Protein AF-A0A3B8JH71-F1 (afdb_monomer)

Solvent-accessible surface area (backbone atoms only — not comparable to full-atom values): 9866 Å² total; per-residue (Å²): 137,85,84,82,73,75,74,81,86,74,85,59,53,60,70,87,36,93,72,66,77,89,51,73,65,59,55,55,52,50,54,35,54,73,72,70,46,95,80,84,90,88,74,68,86,92,72,47,63,61,20,51,49,42,42,48,52,54,56,42,43,75,72,63,31,48,61,31,65,39,59,46,62,80,59,56,56,90,61,54,66,58,58,39,40,49,40,51,48,52,43,48,33,52,38,68,67,33,59,85,81,48,57,62,72,60,59,55,57,78,43,62,90,51,58,43,70,54,53,48,49,48,45,44,57,68,44,51,56,64,74,39,93,54,61,76,46,79,44,76,37,62,59,73,48,47,75,67,36,93,65,41,64,62,53,55,50,59,81,70,107

Mean predicted aligned error: 5.42 Å

Nearest PDB structures (foldseek):
  6sfw-assembly1_O  TM=3.055E-01  e=9.381E-01  Listeria monocytogenes
  6u0m-assembly1_4  TM=2.133E-01  e=7.548E+00  Saccharomyces cerevisiae

pLDDT: mean 89.69, std 10.19, range [39.75, 97.31]

Secondary structure (DSSP, 8-state):
---SSS---SSPPPTT-TT----HHHHHHHHHHHTT--------TTSSHHHHHHHHHHHHHHTT-EEEEEEGGGT-SS--HHHHHHHHHHHHHHHTT-TTTS-HHHHHHHTTTS-HHHHHHHIIIIIIHHH--S-EEEEEESGGGGGGSTTHHHHHHHTT-

Radius of gyration: 17.23 Å; Cα contacts (8 Å, |Δi|>4): 144; chains: 1; bounding box: 37×30×56 Å

Foldseek 3Di:
DDPPQLDDDDDADAAVRPPDDDDPVLVVVLVCVVVVHDDDDDDDPPPRPRNSVNNNCVVCVVVVEQEFEDELPVQALPDDLQSSLLSVLVSVCVRRVNVVVDVSVVLSVVCVVPDSVVSSVCCCPVPVVVVDPHHYYYHYHPCVRHVNHPCVVVVVVVVVD

Sequence (161 aa):
MSSDNYYKVGGSLEYQHPTYVVRKADYELYEGLHKGEFCYVLNSRQMGKSSLRVQMMKKLKAQGIKCASIDMTRIGSHVTPAEWYGGVVSELLRGFSLSRTVNFSTWWRERESLPPLQRLRDLIEDVLLTEYSENLVIFLDEIDSILKIQFKDDFFAFIRA

Structure (mmCIF, N/CA/C/O backbone):
data_AF-A0A3B8JH71-F1
#
_entry.id   AF-A0A3B8JH71-F1
#
loop_
_atom_site.group_PDB
_atom_site.id
_atom_site.type_symbol
_atom_site.label_atom_id
_atom_site.label_alt_id
_atom_site.label_comp_id
_atom_site.label_asym_id
_atom_site.label_entity_id
_atom_site.label_seq_id
_atom_site.pdbx_PDB_ins_code
_atom_site.Cartn_x
_atom_site.Cartn_y
_atom_site.Cartn_z
_atom_site.occupancy
_atom_site.B_iso_or_equiv
_atom_site.auth_seq_id
_atom_site.auth_comp_id
_atom_site.auth_asym_id
_atom_site.auth_atom_id
_atom_site.pdbx_PDB_model_num
ATOM 1 N N . MET A 1 1 ? 9.520 12.734 -36.681 1.00 39.75 1 MET A N 1
ATOM 2 C CA . MET A 1 1 ? 10.086 11.706 -35.785 1.00 39.75 1 MET A CA 1
ATOM 3 C C . MET A 1 1 ? 10.894 12.441 -34.731 1.00 39.75 1 MET A C 1
ATOM 5 O O . MET A 1 1 ? 11.984 12.894 -35.040 1.00 39.75 1 MET A O 1
ATOM 9 N N . SER A 1 2 ? 10.311 12.700 -33.563 1.00 40.91 2 SER A N 1
ATOM 10 C CA . SER A 1 2 ? 10.971 13.438 -32.481 1.00 40.91 2 SER A CA 1
ATOM 11 C C . SER A 1 2 ? 11.852 12.488 -31.665 1.00 40.91 2 SER A C 1
ATOM 13 O O . SER A 1 2 ? 11.384 11.494 -31.117 1.00 40.91 2 SER A O 1
ATOM 15 N N . SER A 1 3 ? 13.143 12.800 -31.628 1.00 48.31 3 SER A N 1
ATOM 16 C CA . SER A 1 3 ? 14.253 12.054 -31.028 1.00 48.31 3 SER A CA 1
ATOM 17 C C . SER A 1 3 ? 14.385 12.210 -29.506 1.00 48.31 3 SER A C 1
ATOM 19 O O . SER A 1 3 ? 15.444 11.918 -28.962 1.00 48.31 3 SER A O 1
ATOM 21 N N . ASP A 1 4 ? 13.338 12.640 -28.800 1.00 53.75 4 ASP A N 1
ATOM 22 C CA . ASP A 1 4 ? 13.495 13.164 -27.432 1.00 53.75 4 ASP A CA 1
ATOM 23 C C . ASP A 1 4 ? 13.115 12.194 -26.302 1.00 53.75 4 ASP A C 1
ATOM 25 O O . ASP A 1 4 ? 13.195 12.565 -25.138 1.00 53.75 4 ASP A O 1
ATOM 29 N N . ASN A 1 5 ? 12.755 10.937 -26.598 1.00 56.34 5 ASN A N 1
ATOM 30 C CA . ASN A 1 5 ? 12.347 9.962 -25.567 1.00 56.34 5 ASN A CA 1
ATOM 31 C C . ASN A 1 5 ? 13.083 8.613 -25.617 1.00 56.34 5 ASN A C 1
ATOM 33 O O . ASN A 1 5 ? 12.664 7.649 -24.981 1.00 56.34 5 ASN A O 1
ATOM 37 N N . TYR A 1 6 ? 14.189 8.504 -26.361 1.00 63.84 6 TYR A N 1
ATOM 38 C CA . TYR A 1 6 ? 14.925 7.236 -26.421 1.00 63.84 6 TYR A CA 1
ATOM 39 C C . TYR A 1 6 ? 15.589 6.894 -25.077 1.00 63.84 6 TYR A C 1
ATOM 41 O O . TYR A 1 6 ? 15.575 5.742 -24.652 1.00 63.84 6 TYR A O 1
ATOM 49 N N . TYR A 1 7 ? 16.130 7.882 -24.361 1.00 65.81 7 TYR A N 1
ATOM 50 C CA . TYR A 1 7 ? 16.899 7.650 -23.141 1.00 65.81 7 TYR A CA 1
ATOM 51 C C . TYR A 1 7 ? 16.405 8.527 -21.990 1.00 65.81 7 TYR A C 1
ATOM 53 O O . TYR A 1 7 ? 16.347 9.747 -22.113 1.00 65.81 7 TYR A O 1
ATOM 61 N N . LYS A 1 8 ? 16.071 7.897 -20.857 1.00 68.00 8 LYS A N 1
ATOM 62 C CA . LYS A 1 8 ? 15.626 8.575 -19.635 1.00 68.00 8 LYS A CA 1
ATOM 63 C C . LYS A 1 8 ? 16.647 8.368 -18.523 1.00 68.00 8 LYS A C 1
ATOM 65 O O . LYS A 1 8 ? 16.920 7.233 -18.133 1.00 68.00 8 LYS A O 1
ATOM 70 N N . VAL A 1 9 ? 17.177 9.469 -17.993 1.00 65.94 9 VAL A N 1
ATOM 71 C CA . VAL A 1 9 ? 18.074 9.466 -16.830 1.00 65.94 9 VAL A CA 1
ATOM 72 C C . VAL A 1 9 ? 17.251 9.716 -15.571 1.00 65.94 9 VAL A C 1
ATOM 74 O O . VAL A 1 9 ? 16.664 10.781 -15.407 1.00 65.94 9 VAL A O 1
ATOM 77 N N . GLY A 1 10 ? 17.224 8.734 -14.670 1.00 69.00 10 GLY A N 1
ATOM 78 C CA . GLY A 1 10 ? 16.500 8.826 -13.401 1.00 69.00 10 GLY A CA 1
ATOM 79 C C . GLY A 1 10 ? 14.978 8.646 -13.516 1.00 69.00 10 GLY A C 1
ATOM 80 O O . GLY A 1 10 ? 14.376 8.708 -14.588 1.00 69.00 10 GLY A O 1
ATOM 81 N N . GLY A 1 11 ? 14.341 8.391 -12.372 1.00 76.12 11 GLY A N 1
ATOM 82 C CA . GLY A 1 11 ? 12.908 8.091 -12.297 1.00 76.12 11 GLY A CA 1
ATOM 83 C C . GLY A 1 11 ? 12.524 6.731 -12.897 1.00 76.12 11 GLY A C 1
ATOM 84 O O . GLY A 1 11 ? 13.373 5.900 -13.220 1.00 76.12 11 GLY A O 1
ATOM 85 N N . SER A 1 12 ? 11.219 6.481 -13.011 1.00 81.06 12 SER A N 1
ATOM 86 C CA . SER A 1 12 ? 10.678 5.263 -13.623 1.00 81.06 12 SER A CA 1
ATOM 87 C C . SER A 1 12 ? 10.473 5.417 -15.129 1.00 81.06 12 SER A C 1
ATOM 89 O O . SER A 1 12 ? 10.144 6.497 -15.629 1.00 81.06 12 SER A O 1
ATOM 91 N N . LEU A 1 13 ? 10.637 4.310 -15.850 1.00 84.19 13 LEU A N 1
ATOM 92 C CA . LEU A 1 13 ? 10.220 4.185 -17.243 1.00 84.19 13 LEU A CA 1
ATOM 93 C C . LEU A 1 13 ? 8.705 3.990 -17.308 1.00 84.19 13 LEU A C 1
ATOM 95 O O . LEU A 1 13 ? 8.124 3.271 -16.490 1.00 84.19 13 LEU A O 1
ATOM 99 N N . GLU A 1 14 ? 8.081 4.640 -18.285 1.00 86.31 14 GLU A N 1
ATOM 100 C CA . GLU A 1 14 ? 6.649 4.517 -18.543 1.00 86.31 14 GLU A CA 1
ATOM 101 C C . GLU A 1 14 ? 6.277 3.119 -19.044 1.00 86.31 14 GLU A C 1
ATOM 103 O O . GLU A 1 14 ? 7.131 2.318 -19.437 1.00 86.31 14 GLU A O 1
ATOM 108 N N . TYR A 1 15 ? 4.981 2.811 -19.021 1.00 86.00 15 TYR A N 1
ATOM 109 C CA . TYR A 1 15 ? 4.475 1.540 -19.528 1.00 86.00 15 TYR A CA 1
ATOM 110 C C . TYR A 1 15 ? 4.890 1.329 -20.986 1.00 86.00 15 TYR A C 1
ATOM 112 O O . TYR A 1 15 ? 4.693 2.225 -21.799 1.00 86.00 15 TYR A O 1
ATOM 120 N N . GLN A 1 16 ? 5.463 0.162 -21.296 1.00 83.81 16 GLN A N 1
ATOM 121 C CA . GLN A 1 16 ? 5.966 -0.179 -22.636 1.00 83.81 16 GLN A CA 1
ATOM 122 C C . GLN A 1 16 ? 7.006 0.810 -23.204 1.00 83.81 16 GLN A C 1
ATOM 124 O O . GLN A 1 16 ? 7.153 0.923 -24.420 1.00 83.81 16 GLN A O 1
ATOM 129 N N . HIS A 1 17 ? 7.753 1.517 -22.345 1.00 86.00 17 HIS A N 1
ATOM 130 C CA . HIS A 1 17 ? 8.851 2.373 -22.797 1.00 86.00 17 HIS A CA 1
ATOM 131 C C . HIS A 1 17 ? 9.834 1.565 -23.668 1.00 86.00 17 HIS A C 1
ATOM 133 O O . HIS A 1 17 ? 10.230 0.473 -23.253 1.00 86.00 17 HIS A O 1
ATOM 139 N N . PRO A 1 18 ? 10.285 2.083 -24.826 1.00 85.69 18 PRO A N 1
ATOM 140 C CA . PRO A 1 18 ? 11.059 1.313 -25.809 1.00 85.69 18 PRO A CA 1
ATOM 141 C C . PRO A 1 18 ? 12.396 0.772 -25.282 1.00 85.69 18 PRO A C 1
ATOM 143 O O . PRO A 1 18 ? 12.939 -0.181 -25.830 1.00 85.69 18 PRO A O 1
ATOM 146 N N . THR A 1 19 ? 12.927 1.360 -24.210 1.00 88.50 19 THR A N 1
ATOM 147 C CA . THR A 1 19 ? 14.171 0.921 -23.553 1.00 88.50 19 THR A CA 1
ATOM 148 C C . THR A 1 19 ? 13.958 0.091 -22.290 1.00 88.50 19 THR A C 1
ATOM 150 O O . THR A 1 19 ? 14.922 -0.243 -21.598 1.00 88.50 19 THR A O 1
ATOM 153 N N . TYR A 1 20 ? 12.712 -0.261 -21.961 1.00 88.81 20 TYR A N 1
ATOM 154 C CA . TYR A 1 20 ? 12.447 -1.183 -20.866 1.00 88.81 20 TYR A CA 1
ATOM 155 C C . TYR A 1 20 ? 12.806 -2.612 -21.281 1.00 88.81 20 TYR A C 1
ATOM 157 O O . TYR A 1 20 ? 12.174 -3.198 -22.156 1.00 88.81 20 TYR A O 1
ATOM 165 N N . VAL A 1 21 ? 13.803 -3.192 -20.616 1.00 89.62 21 VAL A N 1
ATOM 166 C CA . VAL A 1 21 ? 14.156 -4.604 -20.786 1.00 89.62 21 VAL A CA 1
ATOM 167 C C . VAL A 1 21 ? 13.398 -5.426 -19.752 1.00 89.62 21 VAL A C 1
ATOM 169 O O . VAL A 1 21 ? 13.595 -5.242 -18.549 1.00 89.62 21 VAL A O 1
ATOM 172 N N . VAL A 1 22 ? 12.546 -6.335 -20.228 1.00 90.12 22 VAL A N 1
ATOM 173 C CA . VAL A 1 22 ? 11.812 -7.285 -19.381 1.00 90.12 22 VAL A CA 1
ATOM 174 C C . VAL A 1 22 ? 12.799 -8.237 -18.712 1.00 90.12 22 VAL A C 1
ATOM 176 O O . VAL A 1 22 ? 13.678 -8.799 -19.366 1.00 90.12 22 VAL A O 1
ATOM 179 N N . ARG A 1 23 ? 12.657 -8.421 -17.400 1.00 90.94 23 ARG A N 1
ATOM 180 C CA . ARG A 1 23 ? 13.542 -9.252 -16.580 1.00 90.94 23 ARG A CA 1
ATOM 181 C C . ARG A 1 23 ? 12.789 -10.474 -16.067 1.00 90.94 23 ARG A C 1
ATOM 183 O O . ARG A 1 23 ? 11.565 -10.528 -16.093 1.00 90.94 23 ARG A O 1
ATOM 190 N N . LYS A 1 24 ? 13.523 -11.439 -15.510 1.00 91.19 24 LYS A N 1
ATOM 191 C CA . LYS 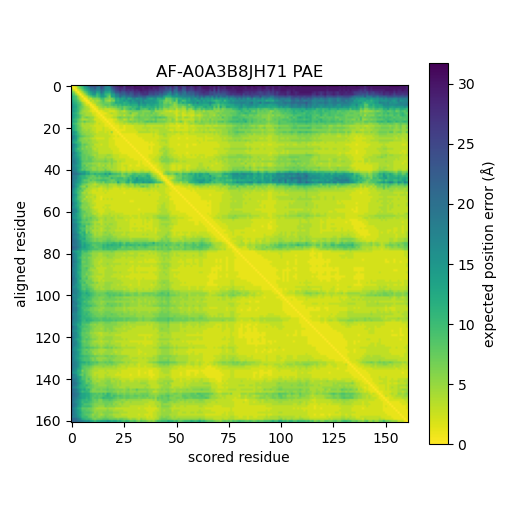A 1 24 ? 12.929 -12.593 -14.811 1.00 91.19 24 LYS A CA 1
ATOM 192 C C . LYS A 1 24 ? 11.962 -12.157 -13.697 1.00 91.19 24 LYS A C 1
ATOM 194 O O . LYS A 1 24 ? 10.866 -12.696 -13.591 1.00 91.19 24 LYS A O 1
ATOM 199 N N . ALA A 1 25 ? 12.340 -11.114 -12.955 1.00 90.62 25 ALA A N 1
ATOM 200 C CA . ALA A 1 25 ? 11.542 -10.544 -11.872 1.00 90.62 25 ALA A CA 1
ATOM 201 C C . ALA A 1 25 ? 10.168 -10.015 -12.327 1.00 90.62 25 ALA A C 1
ATOM 203 O O . ALA A 1 25 ? 9.236 -10.025 -11.533 1.00 90.62 25 ALA A O 1
ATOM 204 N N . ASP A 1 26 ? 10.013 -9.574 -13.583 1.00 92.50 26 ASP A N 1
ATOM 205 C CA . ASP A 1 26 ? 8.711 -9.168 -14.126 1.00 92.50 26 ASP A CA 1
ATOM 206 C C . ASP A 1 26 ? 7.722 -10.333 -14.147 1.00 92.50 26 ASP A C 1
ATOM 208 O O . ASP A 1 26 ? 6.558 -10.172 -13.786 1.00 92.50 26 ASP A O 1
ATOM 212 N N . TYR A 1 27 ? 8.191 -11.512 -14.553 1.00 93.31 27 TYR A N 1
ATOM 213 C CA . TYR A 1 27 ? 7.369 -12.715 -14.599 1.00 93.31 27 TYR A CA 1
ATOM 214 C C . TYR A 1 27 ? 7.102 -13.256 -13.196 1.00 93.31 27 TYR A C 1
ATOM 216 O O . TYR A 1 27 ? 5.955 -13.528 -12.865 1.00 93.31 27 TYR A O 1
ATOM 224 N N . GLU A 1 28 ? 8.136 -13.350 -12.356 1.00 94.56 28 GLU A N 1
ATOM 225 C CA . GLU A 1 28 ? 8.008 -13.849 -10.980 1.00 94.56 28 GLU A CA 1
ATOM 226 C C . GLU A 1 28 ? 7.052 -12.984 -10.149 1.00 94.56 28 GLU A C 1
ATOM 228 O O . GLU A 1 28 ? 6.166 -13.514 -9.482 1.00 94.56 28 GLU A O 1
ATOM 233 N N . LEU A 1 29 ? 7.172 -11.655 -10.247 1.00 94.81 29 LEU A N 1
ATOM 234 C CA . LEU A 1 29 ? 6.268 -10.735 -9.561 1.00 94.81 29 LEU A CA 1
ATOM 235 C C . LEU A 1 29 ? 4.835 -10.865 -10.084 1.00 94.81 29 LEU A C 1
ATOM 237 O O . LEU A 1 29 ? 3.897 -10.826 -9.297 1.00 94.81 29 LEU A O 1
ATOM 241 N N . TYR A 1 30 ? 4.649 -11.009 -11.398 1.00 93.81 30 TYR A N 1
ATOM 242 C CA . TYR A 1 30 ? 3.314 -11.159 -11.974 1.00 93.81 30 TYR A CA 1
ATOM 243 C C . TYR A 1 30 ? 2.625 -12.431 -11.471 1.00 93.81 30 TYR A C 1
ATOM 245 O O . TYR A 1 30 ? 1.487 -12.366 -11.017 1.00 93.81 30 TYR A O 1
ATOM 253 N N . GLU A 1 31 ? 3.323 -13.565 -11.523 1.00 93.75 31 GLU A N 1
ATOM 254 C CA . GLU A 1 31 ? 2.795 -14.856 -11.080 1.00 93.75 31 GLU A CA 1
ATOM 255 C C . GLU A 1 31 ? 2.482 -14.859 -9.581 1.00 93.75 31 GLU A C 1
ATOM 257 O O . GLU A 1 31 ? 1.397 -15.287 -9.188 1.00 93.75 31 GLU A O 1
ATOM 262 N N . GLY A 1 32 ? 3.390 -14.338 -8.748 1.00 95.12 32 GLY A N 1
ATOM 263 C CA . GLY A 1 32 ? 3.173 -14.248 -7.303 1.00 95.12 32 GLY A CA 1
ATOM 264 C C . GLY A 1 32 ? 1.968 -13.371 -6.959 1.00 95.12 32 GLY A C 1
ATOM 265 O O . GLY A 1 32 ? 1.076 -13.794 -6.225 1.00 95.12 32 GLY A O 1
ATOM 266 N N . LEU A 1 33 ? 1.863 -12.184 -7.569 1.00 94.44 33 LEU A N 1
ATOM 267 C CA . LEU A 1 33 ? 0.717 -11.294 -7.355 1.00 94.44 33 LEU A CA 1
ATOM 268 C C . LEU A 1 33 ? -0.598 -11.907 -7.848 1.00 94.44 33 LEU A C 1
ATOM 270 O O . LEU A 1 33 ? -1.629 -11.726 -7.206 1.00 94.44 33 LEU A O 1
ATOM 274 N N . HIS A 1 34 ? -0.581 -12.650 -8.957 1.00 89.31 34 HIS A N 1
ATOM 275 C CA . HIS A 1 34 ? -1.777 -13.321 -9.468 1.00 89.31 34 HIS A CA 1
ATOM 276 C C . HIS A 1 34 ? -2.265 -14.443 -8.537 1.00 89.31 34 HIS A C 1
ATOM 278 O O . HIS A 1 34 ? -3.466 -14.677 -8.435 1.00 89.31 34 HIS A O 1
ATOM 284 N N . LYS A 1 35 ? -1.347 -15.096 -7.815 1.00 92.19 35 LYS A N 1
ATOM 285 C CA . LYS A 1 35 ? -1.652 -16.101 -6.785 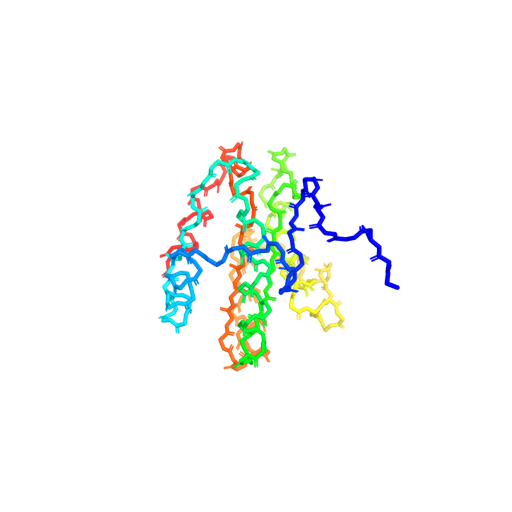1.00 92.19 35 LYS A CA 1
ATOM 286 C C . LYS A 1 35 ? -2.030 -15.503 -5.424 1.00 92.19 35 LYS A C 1
ATOM 288 O O . LYS A 1 35 ? -2.341 -16.259 -4.510 1.00 92.19 35 LYS A O 1
ATOM 293 N N . GLY A 1 36 ? -1.995 -14.177 -5.278 1.00 90.62 36 GLY A N 1
ATOM 294 C CA . GLY A 1 36 ? -2.226 -13.504 -3.997 1.00 90.62 36 GLY A CA 1
ATOM 295 C C . GLY A 1 36 ? -1.069 -13.656 -3.004 1.00 90.62 36 GLY A C 1
ATOM 296 O O . GLY A 1 36 ? -1.274 -13.529 -1.802 1.00 90.62 36 GLY A O 1
ATOM 297 N N . GLU A 1 37 ? 0.145 -13.946 -3.479 1.00 93.19 37 GLU A N 1
ATOM 298 C CA . GLU A 1 37 ? 1.320 -14.110 -2.622 1.00 93.19 37 GLU A CA 1
ATOM 299 C C . GLU A 1 37 ? 1.871 -12.759 -2.138 1.00 93.19 37 GLU A C 1
ATOM 301 O O . GLU A 1 37 ? 1.899 -11.760 -2.868 1.00 93.19 37 GLU A O 1
ATOM 306 N N . PHE A 1 38 ? 2.404 -12.743 -0.913 1.00 90.69 38 PHE A N 1
ATOM 307 C CA . PHE A 1 38 ? 3.114 -11.586 -0.373 1.00 90.69 38 PHE A CA 1
ATOM 308 C C . PHE A 1 38 ? 4.498 -11.436 -1.030 1.00 90.69 38 PHE A C 1
ATOM 310 O O . PHE A 1 38 ? 5.445 -12.157 -0.708 1.00 90.69 38 PHE A O 1
ATOM 317 N N . CYS A 1 39 ? 4.614 -10.498 -1.975 1.00 92.50 39 CYS A N 1
ATOM 318 C CA . CYS A 1 39 ? 5.788 -10.348 -2.839 1.00 92.50 39 CYS A CA 1
ATOM 319 C C . CYS A 1 39 ? 6.757 -9.249 -2.370 1.00 92.50 39 CYS A C 1
ATOM 321 O O . CYS A 1 39 ? 6.351 -8.121 -2.090 1.00 92.50 39 CYS A O 1
ATOM 323 N N . TYR A 1 40 ? 8.063 -9.534 -2.412 1.00 90.25 40 TYR A N 1
ATOM 324 C CA . TYR A 1 40 ? 9.123 -8.562 -2.122 1.00 90.25 40 TYR A CA 1
ATOM 325 C C . TYR A 1 40 ? 9.943 -8.236 -3.371 1.00 90.25 40 TYR A C 1
ATOM 327 O O . TYR A 1 40 ? 10.451 -9.129 -4.046 1.00 90.25 40 TYR A O 1
ATOM 335 N N . VAL A 1 41 ? 10.153 -6.945 -3.638 1.00 88.00 41 VAL A N 1
ATOM 336 C CA . VAL A 1 41 ? 11.033 -6.470 -4.718 1.00 88.00 41 VAL A CA 1
ATOM 337 C C . VAL A 1 41 ? 12.249 -5.774 -4.108 1.00 88.00 41 VAL A C 1
ATOM 339 O O . VAL A 1 41 ? 12.264 -4.560 -3.902 1.00 88.00 41 VAL A O 1
ATOM 342 N N . LEU A 1 42 ? 13.288 -6.557 -3.809 1.00 82.75 42 LEU A N 1
ATOM 343 C CA . LEU A 1 42 ? 14.526 -6.076 -3.192 1.00 82.75 42 LEU A CA 1
ATOM 344 C C . LEU A 1 42 ? 15.594 -5.827 -4.261 1.00 82.75 42 LEU A C 1
ATOM 346 O O . LEU A 1 42 ? 16.007 -6.739 -4.970 1.00 82.75 42 LEU A O 1
ATOM 350 N N . ASN A 1 43 ? 16.039 -4.577 -4.395 1.00 76.00 43 ASN A N 1
ATOM 351 C CA . ASN A 1 43 ? 17.157 -4.212 -5.269 1.00 76.00 43 ASN A CA 1
ATOM 352 C C . ASN A 1 43 ? 17.754 -2.860 -4.846 1.00 76.00 43 ASN A C 1
ATOM 354 O O . ASN A 1 43 ? 17.091 -2.071 -4.165 1.00 76.00 43 ASN A O 1
ATOM 358 N N . SER A 1 44 ? 18.959 -2.540 -5.314 1.00 72.94 44 SER A N 1
ATOM 359 C CA . SER A 1 44 ? 19.602 -1.236 -5.118 1.00 72.94 44 SER A CA 1
ATOM 360 C C . SER A 1 44 ? 18.778 -0.082 -5.711 1.00 72.94 44 SER A C 1
ATOM 362 O O . SER A 1 44 ? 17.898 -0.267 -6.568 1.00 72.94 44 SER A O 1
ATOM 364 N N . ARG A 1 45 ? 19.007 1.144 -5.223 1.00 70.62 45 ARG A N 1
ATOM 365 C CA . ARG A 1 45 ? 18.387 2.361 -5.783 1.00 70.62 45 ARG A CA 1
ATOM 366 C C . ARG A 1 45 ? 18.739 2.494 -7.267 1.00 70.62 45 ARG A C 1
ATOM 368 O O . ARG A 1 45 ? 19.793 2.043 -7.694 1.00 70.62 45 ARG A O 1
ATOM 375 N N . GLN A 1 46 ? 17.823 3.072 -8.046 1.00 66.56 46 GLN A N 1
ATOM 376 C CA . GLN A 1 46 ? 17.984 3.317 -9.491 1.00 66.56 46 GLN A CA 1
ATOM 377 C C . GLN A 1 46 ? 18.140 2.067 -10.386 1.00 66.56 46 GLN A C 1
ATOM 379 O O . GLN A 1 46 ? 18.318 2.197 -11.590 1.00 66.56 46 GLN A O 1
ATOM 384 N N . MET A 1 47 ? 17.935 0.855 -9.860 1.00 77.62 47 MET A N 1
ATOM 385 C CA . MET A 1 47 ? 17.969 -0.398 -10.640 1.00 77.62 47 MET A CA 1
ATOM 386 C C . MET A 1 47 ? 16.644 -0.735 -11.355 1.00 77.62 47 MET A C 1
ATOM 388 O O . MET A 1 47 ? 16.413 -1.867 -11.775 1.00 77.62 47 MET A O 1
ATOM 392 N N . GLY A 1 48 ? 15.733 0.235 -11.483 1.00 80.81 48 GLY A N 1
ATOM 393 C CA . GLY A 1 48 ? 14.479 0.068 -12.226 1.00 80.81 48 GLY A CA 1
ATOM 394 C C . GLY A 1 48 ? 13.334 -0.624 -11.475 1.00 80.81 48 GLY A C 1
ATOM 395 O O . GLY A 1 48 ? 12.403 -1.088 -12.129 1.00 80.81 48 GLY A O 1
ATOM 396 N N . LYS A 1 49 ? 13.356 -0.664 -10.132 1.00 86.75 49 LYS A N 1
ATOM 397 C CA . LYS A 1 49 ? 12.237 -1.169 -9.304 1.00 86.75 49 LYS A CA 1
ATOM 398 C C . LYS A 1 49 ? 10.931 -0.419 -9.578 1.00 86.75 49 LYS A C 1
ATOM 400 O O . LYS A 1 49 ? 9.902 -1.029 -9.844 1.00 86.75 49 LYS A O 1
ATOM 405 N N . SER A 1 50 ? 10.990 0.912 -9.588 1.00 87.31 50 SER A N 1
ATOM 406 C CA . SER A 1 50 ? 9.819 1.750 -9.858 1.00 87.31 50 SER A CA 1
ATOM 407 C C . SER A 1 50 ? 9.310 1.559 -11.291 1.00 87.31 50 SER A C 1
ATOM 409 O O . SER A 1 50 ? 8.105 1.573 -11.515 1.00 87.31 50 SER A O 1
ATOM 411 N N . SER A 1 51 ? 10.201 1.312 -12.261 1.00 90.62 51 SER A N 1
ATOM 412 C CA . SER A 1 51 ? 9.806 0.943 -13.629 1.00 90.62 51 SER A CA 1
ATOM 413 C C . SER A 1 51 ? 9.065 -0.395 -13.656 1.00 90.62 51 SER A C 1
ATOM 415 O O . SER A 1 51 ? 8.000 -0.473 -14.257 1.00 90.62 51 SER A O 1
ATOM 417 N N . LEU A 1 52 ? 9.577 -1.417 -12.957 1.00 92.00 52 LEU A N 1
ATOM 418 C CA . LEU A 1 52 ? 8.910 -2.716 -12.808 1.00 92.00 52 LEU A CA 1
ATOM 419 C C . LEU A 1 52 ? 7.512 -2.556 -12.192 1.00 92.00 52 LEU A C 1
ATOM 421 O O . LEU A 1 52 ? 6.542 -3.088 -12.728 1.00 92.00 52 LEU A O 1
ATOM 425 N N . ARG A 1 53 ? 7.378 -1.757 -11.125 1.00 93.31 53 ARG A N 1
ATOM 426 C CA . ARG A 1 53 ? 6.076 -1.430 -10.520 1.00 93.31 53 ARG A CA 1
ATOM 427 C C . ARG A 1 53 ? 5.120 -0.800 -11.535 1.00 93.31 53 ARG A C 1
ATOM 429 O O . ARG A 1 53 ? 3.965 -1.209 -11.607 1.00 93.31 53 ARG A O 1
ATOM 436 N N . VAL A 1 54 ? 5.583 0.170 -12.329 1.00 92.06 54 VAL A N 1
ATOM 437 C CA . VAL A 1 54 ? 4.763 0.817 -13.371 1.00 92.06 54 VAL A CA 1
ATOM 438 C C . VAL A 1 54 ? 4.297 -0.197 -14.418 1.00 92.06 54 VAL A C 1
ATOM 440 O O . VAL A 1 54 ? 3.108 -0.204 -14.747 1.00 92.06 54 VAL A O 1
ATOM 443 N N . GLN A 1 55 ? 5.192 -1.073 -14.899 1.00 93.69 55 GLN A N 1
ATOM 444 C CA . GLN A 1 55 ? 4.814 -2.145 -15.827 1.00 93.69 55 GLN A CA 1
ATOM 445 C C . GLN A 1 55 ? 3.752 -3.061 -15.217 1.00 93.69 55 GLN A C 1
ATOM 447 O O . GLN A 1 55 ? 2.720 -3.326 -15.839 1.00 93.69 55 GLN A O 1
ATOM 452 N N . MET A 1 56 ? 3.981 -3.490 -13.975 1.00 94.88 56 MET A N 1
ATOM 453 C CA . MET A 1 56 ? 3.124 -4.442 -13.283 1.00 94.88 56 MET A CA 1
ATOM 454 C C . MET A 1 56 ? 1.733 -3.877 -13.015 1.00 94.88 56 MET A C 1
ATOM 456 O O . MET A 1 56 ? 0.735 -4.485 -13.386 1.00 94.88 56 MET A O 1
ATOM 460 N N . MET A 1 57 ? 1.654 -2.673 -12.443 1.00 94.50 57 MET A N 1
ATOM 461 C CA . MET A 1 57 ? 0.380 -2.014 -12.152 1.00 94.50 57 MET A CA 1
ATOM 462 C C . MET A 1 57 ? -0.484 -1.867 -13.403 1.00 94.50 57 MET A C 1
ATOM 464 O O . MET A 1 57 ? -1.693 -2.068 -13.344 1.00 94.50 57 MET A O 1
ATOM 468 N N . LYS A 1 58 ? 0.114 -1.503 -14.541 1.00 94.00 58 LYS A N 1
ATOM 469 C CA . LYS A 1 58 ? -0.621 -1.353 -15.803 1.00 94.00 58 LYS A CA 1
ATOM 470 C C . LYS A 1 58 ? -1.108 -2.696 -16.338 1.00 94.00 58 LYS A C 1
ATOM 472 O O . LYS A 1 58 ? -2.261 -2.781 -16.750 1.00 94.00 58 LYS A O 1
ATOM 477 N N . LYS A 1 59 ? -0.272 -3.736 -16.270 1.00 93.94 59 LYS A N 1
ATOM 478 C CA . LYS A 1 59 ? -0.638 -5.099 -16.672 1.00 93.94 59 LYS A CA 1
ATOM 479 C C . LYS A 1 59 ? -1.785 -5.661 -15.821 1.00 93.94 59 LYS A C 1
ATOM 481 O O . LYS A 1 59 ? -2.755 -6.149 -16.384 1.00 93.94 59 LYS A O 1
ATOM 486 N N . LEU A 1 60 ? -1.713 -5.528 -14.495 1.00 94.44 60 LEU A N 1
ATOM 487 C CA . LEU A 1 60 ? -2.755 -5.995 -13.570 1.00 94.44 60 LEU A CA 1
ATOM 488 C C . LEU A 1 60 ? -4.075 -5.235 -13.767 1.00 94.44 60 LEU A C 1
ATOM 490 O O . LEU A 1 60 ? -5.130 -5.852 -13.889 1.00 94.44 60 LEU A O 1
ATOM 494 N N . LYS A 1 61 ? -4.021 -3.901 -13.899 1.00 93.62 61 LYS A N 1
ATOM 495 C CA . LYS A 1 61 ? -5.219 -3.088 -14.175 1.00 93.62 61 LYS A CA 1
ATOM 496 C C . LYS A 1 61 ? -5.896 -3.461 -15.492 1.00 93.62 61 LYS A C 1
ATOM 498 O O . LYS A 1 61 ? -7.121 -3.476 -15.551 1.00 93.62 61 LYS A O 1
ATOM 503 N N . ALA A 1 62 ? -5.125 -3.795 -16.529 1.00 93.25 62 ALA A N 1
ATOM 504 C CA . ALA A 1 62 ? -5.671 -4.267 -17.804 1.00 93.25 62 ALA A CA 1
ATOM 505 C C . ALA A 1 62 ? -6.414 -5.613 -17.685 1.00 93.25 62 ALA A C 1
ATOM 507 O O . ALA A 1 62 ? -7.211 -5.945 -18.556 1.00 93.25 62 ALA A O 1
ATOM 508 N N . GLN A 1 63 ? -6.181 -6.366 -16.608 1.00 92.94 63 GLN A N 1
ATOM 509 C CA . GLN A 1 63 ? -6.844 -7.636 -16.303 1.00 92.94 63 GLN A CA 1
ATOM 510 C C . GLN A 1 63 ? -7.977 -7.487 -15.276 1.00 92.94 63 GLN A C 1
ATOM 512 O O . GLN A 1 63 ? -8.491 -8.484 -14.782 1.00 92.94 63 GLN A O 1
ATOM 517 N N . GLY A 1 64 ? -8.359 -6.253 -14.934 1.00 93.50 64 GLY A N 1
ATOM 518 C CA . GLY A 1 64 ? -9.448 -5.969 -13.996 1.00 93.50 64 GLY A CA 1
ATOM 519 C C . GLY A 1 64 ? -9.039 -5.908 -12.521 1.00 93.50 64 GLY A C 1
ATOM 520 O O . GLY A 1 64 ? -9.865 -5.554 -11.687 1.00 93.50 64 GLY A O 1
ATOM 521 N N . ILE A 1 65 ? -7.772 -6.167 -12.184 1.00 95.19 65 ILE A N 1
ATOM 522 C CA . ILE A 1 65 ? -7.272 -6.077 -10.803 1.00 95.19 65 ILE A CA 1
ATOM 523 C C . ILE A 1 65 ? -7.145 -4.602 -10.406 1.00 95.19 65 ILE A C 1
ATOM 525 O O . ILE A 1 65 ? -6.540 -3.796 -11.126 1.00 95.19 65 ILE A O 1
ATOM 529 N N . LYS A 1 66 ? -7.677 -4.221 -9.241 1.00 95.56 66 LYS A N 1
ATOM 530 C CA . LYS A 1 66 ? -7.515 -2.850 -8.738 1.00 95.56 66 LYS A CA 1
ATOM 531 C C . LYS A 1 66 ? -6.157 -2.724 -8.066 1.00 95.56 66 LYS A C 1
ATOM 533 O O . LYS A 1 66 ? -5.769 -3.559 -7.254 1.00 95.56 66 LYS A O 1
ATOM 538 N N . CYS A 1 67 ? -5.435 -1.648 -8.370 1.00 95.81 67 CYS A N 1
ATOM 539 C CA . CYS A 1 67 ? -4.133 -1.411 -7.753 1.00 95.81 67 CYS A CA 1
ATOM 540 C C . CYS A 1 67 ? -3.973 0.009 -7.227 1.00 95.81 67 CYS A C 1
ATOM 542 O O . CYS A 1 67 ? -4.217 0.975 -7.966 1.00 95.81 67 CYS A O 1
ATOM 544 N N . ALA A 1 68 ? -3.418 0.105 -6.022 1.00 95.69 68 ALA A N 1
ATOM 545 C CA . ALA A 1 68 ? -2.929 1.334 -5.413 1.00 95.69 68 ALA A CA 1
ATOM 546 C C . ALA A 1 68 ? -1.412 1.253 -5.204 1.00 95.69 68 ALA A C 1
ATOM 548 O O . ALA A 1 68 ? -0.846 0.173 -5.066 1.00 95.69 68 ALA A O 1
ATOM 549 N N . SER A 1 69 ? -0.747 2.404 -5.194 1.00 94.50 69 SER A N 1
ATOM 550 C CA . SER A 1 69 ? 0.663 2.511 -4.825 1.00 94.50 69 SER A CA 1
ATOM 551 C C . SER A 1 69 ? 0.796 3.594 -3.776 1.00 94.50 69 SER A C 1
ATOM 553 O O . SER A 1 69 ? 0.318 4.707 -3.994 1.00 94.50 69 SER A O 1
ATOM 555 N N . ILE A 1 70 ? 1.460 3.261 -2.677 1.00 94.38 70 ILE A N 1
ATOM 556 C CA . ILE A 1 70 ? 1.737 4.166 -1.569 1.00 94.38 70 ILE A CA 1
ATOM 557 C C . ILE A 1 70 ? 3.237 4.397 -1.544 1.00 94.38 70 ILE A C 1
ATOM 559 O O . ILE A 1 70 ? 4.009 3.444 -1.503 1.00 94.38 70 ILE A O 1
ATOM 563 N N . ASP A 1 71 ? 3.640 5.659 -1.596 1.00 91.44 71 ASP A N 1
ATOM 564 C CA . ASP A 1 71 ? 5.027 6.044 -1.368 1.00 91.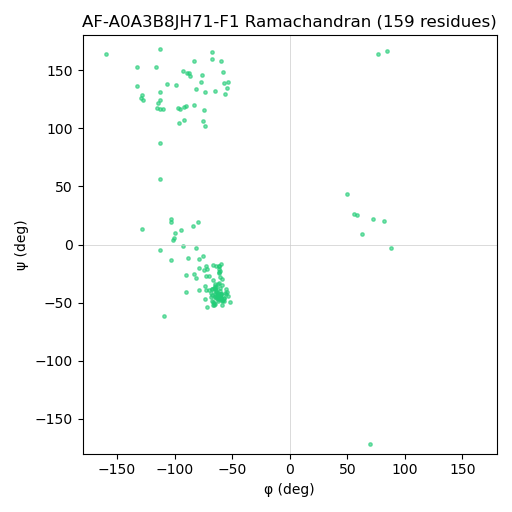44 71 ASP A CA 1
ATOM 565 C C . ASP A 1 71 ? 5.194 6.358 0.117 1.00 91.44 71 ASP A C 1
ATOM 567 O O . ASP A 1 71 ? 4.717 7.387 0.609 1.00 91.44 71 ASP A O 1
ATOM 571 N N . MET A 1 72 ? 5.868 5.458 0.834 1.00 91.25 72 MET A N 1
ATOM 572 C CA . MET A 1 72 ? 6.011 5.559 2.283 1.00 91.25 72 MET A CA 1
ATOM 573 C C . MET A 1 72 ? 6.858 6.768 2.701 1.00 91.25 72 MET A C 1
ATOM 575 O O . MET A 1 72 ? 6.794 7.190 3.855 1.00 91.25 72 MET A O 1
ATOM 579 N N . THR A 1 73 ? 7.643 7.368 1.799 1.00 89.81 73 THR A N 1
ATOM 580 C CA . THR A 1 73 ? 8.413 8.585 2.113 1.00 89.81 73 THR A CA 1
ATOM 581 C C . THR A 1 73 ? 7.522 9.811 2.286 1.00 89.81 73 THR A C 1
ATOM 583 O O . THR A 1 73 ? 7.870 10.710 3.051 1.00 89.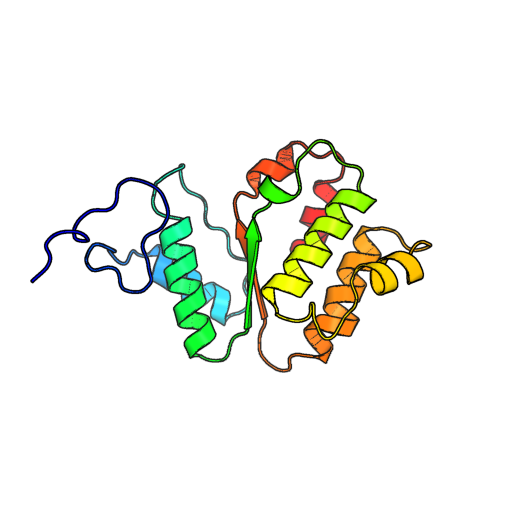81 73 THR A O 1
ATOM 586 N N . ARG A 1 74 ? 6.348 9.838 1.640 1.00 88.88 74 ARG A N 1
ATOM 587 C CA . ARG A 1 74 ? 5.423 10.983 1.671 1.00 88.88 74 ARG A CA 1
ATOM 588 C C . ARG A 1 74 ? 4.709 11.156 3.006 1.00 88.88 74 ARG A C 1
ATOM 590 O O . ARG A 1 74 ? 4.235 12.250 3.293 1.00 88.88 74 ARG A O 1
ATOM 597 N N . ILE A 1 75 ? 4.631 10.092 3.800 1.00 90.06 75 ILE A N 1
ATOM 598 C CA . ILE A 1 75 ? 4.000 10.100 5.126 1.00 90.06 75 ILE A CA 1
ATOM 599 C C . ILE A 1 75 ? 4.972 10.662 6.177 1.00 90.06 75 ILE A C 1
ATOM 601 O O . ILE A 1 75 ? 4.557 11.298 7.142 1.00 90.06 75 ILE A O 1
ATOM 605 N N . GLY A 1 76 ? 6.278 10.490 5.955 1.00 84.94 76 GLY A N 1
ATOM 606 C CA . GLY A 1 76 ? 7.328 10.936 6.865 1.00 84.94 76 GLY A CA 1
ATOM 607 C C . GLY A 1 76 ? 7.624 9.944 7.995 1.00 84.94 76 GLY A C 1
ATOM 608 O O . GLY A 1 76 ? 6.893 8.987 8.241 1.00 84.94 76 GLY A O 1
ATOM 609 N N . SER A 1 77 ? 8.751 10.170 8.678 1.00 82.75 77 SER A N 1
ATOM 610 C CA . SER A 1 77 ? 9.266 9.296 9.746 1.00 82.75 77 SER A CA 1
ATOM 611 C C . SER A 1 77 ? 9.249 9.925 11.144 1.00 82.75 77 SER A C 1
ATOM 613 O O . SER A 1 77 ? 9.593 9.257 12.113 1.00 82.75 77 SER A O 1
ATOM 615 N N . HIS A 1 78 ? 8.878 11.203 11.258 1.00 86.00 78 HIS A N 1
ATOM 616 C CA . HIS A 1 78 ? 8.804 11.953 12.519 1.00 86.00 78 HIS A CA 1
ATOM 617 C C . HIS A 1 78 ? 7.351 12.300 12.842 1.00 86.00 78 HIS A C 1
ATOM 619 O O . HIS A 1 78 ? 6.989 13.466 12.949 1.00 86.00 78 HIS A O 1
ATOM 625 N N . VAL A 1 79 ? 6.516 11.269 12.917 1.00 90.94 79 VAL A N 1
ATOM 626 C CA . VAL A 1 79 ? 5.063 11.386 13.062 1.00 90.94 79 VAL A CA 1
ATOM 627 C C . VAL A 1 79 ? 4.568 10.452 14.156 1.00 90.94 79 VAL A C 1
ATOM 629 O O . VAL A 1 79 ? 5.176 9.415 14.440 1.00 90.94 79 VAL A O 1
ATOM 632 N N . THR A 1 80 ? 3.454 10.819 14.777 1.00 94.56 80 THR A N 1
ATOM 633 C CA . THR A 1 80 ? 2.731 9.943 15.701 1.00 94.56 80 THR A CA 1
ATOM 634 C C . THR A 1 80 ? 2.118 8.752 14.949 1.00 94.56 80 THR A C 1
ATOM 636 O O . THR A 1 80 ? 1.896 8.833 13.736 1.00 94.56 80 THR A O 1
ATOM 639 N N . PRO A 1 81 ? 1.775 7.646 15.640 1.00 95.00 81 PRO A N 1
ATOM 640 C CA . PRO A 1 81 ? 1.053 6.544 15.007 1.00 95.00 81 PRO A CA 1
ATOM 641 C C . PRO A 1 81 ? -0.236 7.011 14.316 1.00 95.00 81 PRO A C 1
ATOM 643 O O . PRO A 1 81 ? -0.493 6.638 13.176 1.00 95.00 81 PRO A O 1
ATOM 646 N N . ALA A 1 82 ? -1.028 7.869 14.966 1.00 95.38 82 ALA A N 1
ATOM 647 C CA . ALA A 1 82 ? -2.283 8.364 14.402 1.00 95.38 82 ALA A CA 1
ATOM 648 C C . ALA A 1 82 ? -2.074 9.140 13.091 1.00 95.38 82 ALA A C 1
ATOM 650 O O . ALA A 1 82 ? -2.792 8.903 12.122 1.00 95.38 82 ALA A O 1
ATOM 651 N N . GLU A 1 83 ? -1.075 10.020 13.035 1.00 94.88 83 GLU A N 1
ATOM 652 C CA . GLU A 1 83 ? -0.733 10.762 11.815 1.00 94.88 83 GLU A CA 1
ATOM 653 C C . GLU A 1 83 ? -0.232 9.831 10.710 1.00 94.88 83 GLU A C 1
ATOM 655 O O . GLU A 1 83 ? -0.642 9.961 9.557 1.00 94.88 83 GLU A O 1
ATOM 660 N N . TRP A 1 84 ? 0.614 8.860 11.059 1.00 95.81 84 TRP A N 1
ATOM 661 C CA . TRP A 1 84 ? 1.185 7.936 10.088 1.00 95.81 84 TRP A CA 1
ATOM 662 C C . TRP A 1 84 ? 0.127 7.022 9.467 1.00 95.81 84 TRP A C 1
ATOM 664 O O . TRP A 1 84 ? -0.001 6.967 8.244 1.00 95.81 84 TRP A O 1
ATOM 674 N N . TYR A 1 85 ? -0.682 6.352 10.295 1.00 96.44 85 TYR A N 1
ATOM 675 C CA . TYR A 1 85 ? -1.765 5.488 9.818 1.00 96.44 85 TYR A CA 1
ATOM 676 C C . TYR A 1 85 ? -2.845 6.296 9.088 1.00 96.44 85 TYR A C 1
ATOM 678 O O . TYR A 1 85 ? -3.340 5.846 8.057 1.00 96.44 85 TYR A O 1
ATOM 686 N N . GLY A 1 86 ? -3.157 7.513 9.547 1.00 96.31 86 GLY A N 1
ATOM 687 C CA . GLY A 1 86 ? -4.040 8.430 8.823 1.00 96.31 86 GLY A CA 1
ATOM 688 C C . GLY A 1 86 ? -3.491 8.788 7.437 1.00 96.31 86 GLY A C 1
ATOM 689 O O . GLY A 1 86 ? -4.238 8.799 6.458 1.00 96.31 86 GLY A O 1
ATOM 690 N N . GLY A 1 87 ? -2.176 8.994 7.328 1.00 95.69 87 GLY A N 1
ATOM 691 C CA . GLY A 1 87 ? -1.475 9.159 6.056 1.00 95.69 87 GLY A CA 1
ATOM 692 C C . GLY A 1 87 ? -1.638 7.948 5.135 1.00 95.69 87 GLY A C 1
ATOM 693 O O . GLY A 1 87 ? -2.037 8.117 3.985 1.00 95.69 87 GLY A O 1
ATOM 694 N N . VAL A 1 88 ? -1.420 6.729 5.643 1.00 96.12 88 VAL A N 1
ATOM 695 C CA . VAL A 1 88 ? -1.626 5.482 4.878 1.00 96.12 88 VAL A CA 1
ATOM 696 C C . VAL A 1 88 ? -3.070 5.372 4.380 1.00 96.12 88 VAL A C 1
ATOM 698 O O . VAL A 1 88 ? -3.295 5.116 3.198 1.00 96.12 88 VAL A O 1
ATOM 701 N N . VAL A 1 89 ? -4.054 5.612 5.250 1.00 96.75 89 VAL A N 1
ATOM 702 C CA . VAL A 1 89 ? -5.482 5.571 4.897 1.00 96.75 89 VAL A CA 1
ATOM 703 C C . VAL A 1 89 ? -5.821 6.594 3.811 1.00 96.75 89 VAL A C 1
ATOM 705 O O . VAL A 1 89 ? -6.503 6.267 2.839 1.00 96.75 89 VAL A O 1
ATOM 708 N N . SER A 1 90 ? -5.309 7.819 3.924 1.00 95.56 90 SER A N 1
ATOM 709 C CA . SER A 1 90 ? -5.498 8.862 2.912 1.00 95.56 90 SER A CA 1
ATOM 710 C C . SER A 1 90 ? -4.894 8.470 1.554 1.00 95.56 90 SER A C 1
ATOM 712 O O . SER A 1 90 ? -5.532 8.627 0.507 1.00 95.56 90 SER A O 1
ATOM 714 N N . GLU A 1 91 ? -3.688 7.892 1.556 1.00 95.69 91 GLU A N 1
ATOM 715 C CA . GLU A 1 91 ? -3.027 7.384 0.350 1.00 95.69 91 GLU A CA 1
ATOM 716 C C . GLU A 1 91 ? -3.809 6.226 -0.292 1.00 95.69 91 GLU A C 1
ATOM 718 O O . GLU A 1 91 ? -3.941 6.196 -1.517 1.00 95.69 91 GLU A O 1
ATOM 723 N N . LEU A 1 92 ? -4.378 5.319 0.511 1.00 96.81 92 LEU A N 1
ATOM 724 C CA . LEU A 1 92 ? -5.235 4.225 0.041 1.00 96.81 92 LEU A CA 1
ATOM 725 C C . LEU A 1 92 ? -6.524 4.743 -0.593 1.00 96.81 92 LEU A C 1
ATOM 727 O O . LEU A 1 92 ? -6.824 4.388 -1.734 1.00 96.81 92 LEU A O 1
ATOM 731 N N . LEU A 1 93 ? -7.248 5.630 0.096 1.00 96.56 93 LEU A N 1
ATOM 732 C CA . LEU A 1 93 ? -8.464 6.248 -0.434 1.00 96.56 93 LEU A CA 1
ATOM 733 C C . LEU A 1 93 ? -8.192 6.933 -1.773 1.00 96.56 93 LEU A C 1
ATOM 735 O O . LEU A 1 93 ? -8.961 6.778 -2.720 1.00 96.56 93 LEU A O 1
ATOM 739 N N . ARG A 1 94 ? -7.071 7.650 -1.891 1.00 95.06 94 ARG A N 1
ATOM 740 C CA . ARG A 1 94 ? -6.684 8.273 -3.158 1.00 95.06 94 ARG A CA 1
ATOM 741 C C 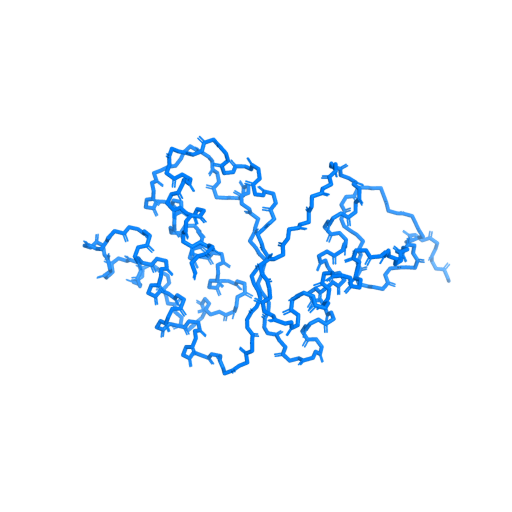. ARG A 1 94 ? -6.291 7.240 -4.214 1.00 95.06 94 ARG A C 1
ATOM 743 O O . ARG A 1 94 ? -6.707 7.358 -5.364 1.00 95.06 94 ARG A O 1
ATOM 750 N N . GLY A 1 95 ? -5.494 6.239 -3.846 1.00 94.56 95 GLY A N 1
ATOM 751 C CA . GLY A 1 95 ? -4.990 5.203 -4.751 1.00 94.56 95 GLY A CA 1
ATOM 752 C C . GLY A 1 95 ? -6.097 4.347 -5.365 1.00 94.56 95 GLY A C 1
ATOM 753 O O . GLY A 1 95 ? -6.012 3.983 -6.539 1.00 94.56 95 GLY A O 1
ATOM 754 N N . PHE A 1 96 ? -7.160 4.108 -4.600 1.00 96.00 96 PHE A N 1
ATOM 755 C CA . PHE A 1 96 ? -8.371 3.426 -5.042 1.00 96.00 96 PHE A CA 1
ATOM 756 C C . PHE A 1 96 ? -9.476 4.384 -5.508 1.00 96.00 96 PHE A C 1
ATOM 758 O O . PHE A 1 96 ? -10.591 3.950 -5.735 1.00 96.00 96 PHE A O 1
ATOM 765 N N . SER A 1 97 ? -9.200 5.676 -5.712 1.00 94.69 97 SER A N 1
ATOM 766 C CA . SER A 1 97 ? -10.191 6.656 -6.205 1.00 94.69 97 SER A CA 1
ATOM 767 C C . SER A 1 97 ? -11.456 6.806 -5.338 1.00 94.69 97 SER A C 1
ATOM 769 O O . SER A 1 97 ? -12.486 7.269 -5.821 1.00 94.69 97 SER A O 1
ATOM 771 N N . LEU A 1 98 ? -11.366 6.492 -4.045 1.00 95.44 98 LEU A N 1
ATOM 772 C CA . LEU A 1 98 ? -12.461 6.565 -3.073 1.00 95.44 98 LEU A CA 1
ATOM 773 C C . LEU A 1 98 ? -12.536 7.884 -2.313 1.00 95.44 98 LEU A C 1
ATOM 775 O O . LEU A 1 98 ? -13.461 8.083 -1.535 1.00 95.44 98 LEU A O 1
ATOM 779 N N . SER A 1 99 ? -11.629 8.830 -2.562 1.00 91.88 99 SER A N 1
ATOM 780 C CA . SER A 1 99 ? -11.653 10.150 -1.910 1.00 91.88 99 SER A CA 1
ATOM 781 C C . SER A 1 99 ? -12.938 10.956 -2.158 1.00 91.88 99 SER A C 1
ATOM 783 O O . SER A 1 99 ? -13.179 11.934 -1.458 1.00 91.88 99 SER A O 1
ATOM 785 N N . ARG A 1 100 ? -13.741 10.593 -3.170 1.00 90.31 100 ARG A N 1
ATOM 786 C CA . ARG A 1 100 ? -15.057 11.204 -3.435 1.00 90.31 100 ARG A CA 1
ATOM 787 C C . ARG A 1 100 ? -16.206 10.493 -2.719 1.00 90.31 100 ARG A C 1
ATOM 789 O O . ARG A 1 100 ? -17.218 11.129 -2.456 1.00 90.31 100 ARG A O 1
ATOM 796 N N . THR A 1 101 ? -16.042 9.207 -2.423 1.00 91.44 101 THR A N 1
ATOM 797 C CA . THR A 1 101 ? -17.054 8.364 -1.772 1.00 91.44 101 THR A CA 1
ATOM 798 C C . THR A 1 101 ? -16.907 8.421 -0.255 1.00 91.44 101 THR A C 1
ATOM 800 O O . THR A 1 101 ? -17.890 8.539 0.468 1.00 91.44 101 THR A O 1
ATOM 803 N N . VAL A 1 102 ? -15.665 8.405 0.234 1.00 94.62 102 VAL A N 1
ATOM 804 C CA . VAL A 1 102 ? -15.335 8.430 1.659 1.00 94.62 102 VAL A CA 1
ATOM 805 C C . VAL A 1 102 ? -14.646 9.742 2.001 1.00 94.62 102 VAL A C 1
ATOM 807 O O . VAL A 1 102 ? -13.537 10.029 1.544 1.00 94.62 102 VAL A O 1
ATOM 810 N N . ASN A 1 103 ? -15.291 10.539 2.855 1.00 95.56 103 ASN A N 1
ATOM 811 C CA . ASN A 1 103 ? -14.660 11.719 3.427 1.00 95.56 103 ASN A CA 1
ATOM 812 C C . ASN A 1 103 ? -13.662 11.290 4.509 1.00 95.56 103 ASN A C 1
ATOM 814 O O . ASN A 1 103 ? -14.064 10.904 5.606 1.00 95.56 103 ASN A O 1
ATOM 818 N N . PHE A 1 104 ? -12.367 11.388 4.201 1.00 95.44 104 PHE A N 1
ATOM 819 C CA . PHE A 1 104 ? -11.289 11.002 5.114 1.00 95.44 104 PHE A CA 1
ATOM 820 C C . PHE A 1 104 ? -11.418 11.649 6.501 1.00 95.44 104 PHE A C 1
ATOM 822 O O . PHE A 1 104 ? -11.356 10.948 7.506 1.00 95.44 104 PHE A O 1
ATOM 829 N N . SER A 1 105 ? -11.616 12.969 6.566 1.00 93.94 105 SER A N 1
ATOM 830 C CA . SER A 1 105 ? -11.648 13.707 7.834 1.00 93.94 105 SER A CA 1
ATOM 831 C C . SER A 1 105 ? -12.789 13.248 8.737 1.00 93.94 105 SER A C 1
ATOM 833 O O . SER A 1 105 ? -12.581 13.051 9.932 1.00 93.94 105 SER A O 1
ATOM 835 N N . THR A 1 106 ? -13.980 13.047 8.171 1.00 95.50 106 THR A N 1
ATOM 836 C CA . THR A 1 106 ? -15.129 12.515 8.909 1.00 95.50 106 THR A CA 1
ATOM 837 C C . THR A 1 106 ? -14.869 11.076 9.342 1.00 95.50 106 THR A C 1
ATOM 839 O O . THR A 1 106 ? -14.945 10.774 10.530 1.00 95.50 106 THR A O 1
ATOM 842 N N . TRP A 1 107 ? -14.474 10.215 8.401 1.00 95.88 107 TRP A N 1
ATOM 843 C CA . TRP A 1 107 ? -14.287 8.784 8.633 1.00 95.88 107 TRP A CA 1
ATOM 844 C C . TRP A 1 107 ? -13.232 8.496 9.711 1.00 95.88 107 TRP A C 1
ATOM 846 O O . TRP A 1 107 ? -13.444 7.662 10.595 1.00 95.88 107 TRP A O 1
ATOM 856 N N . TRP A 1 108 ? -12.116 9.232 9.672 1.00 96.25 108 TRP A N 1
ATOM 857 C CA . TRP A 1 108 ? -11.013 9.093 10.621 1.00 96.25 108 TRP A CA 1
ATOM 858 C C . TRP A 1 108 ? -11.376 9.587 12.025 1.00 96.25 108 TRP A C 1
ATOM 860 O O . TRP A 1 108 ? -10.990 8.959 13.013 1.00 96.25 108 TRP A O 1
ATOM 870 N N . ARG A 1 109 ? -12.124 10.696 12.116 1.00 95.31 109 ARG A N 1
ATOM 871 C CA . ARG A 1 109 ? -12.546 11.303 13.388 1.00 95.31 109 ARG A CA 1
ATOM 872 C C . ARG A 1 109 ? -13.627 10.486 14.092 1.00 95.31 109 ARG A C 1
ATOM 874 O O . ARG A 1 109 ? -13.581 10.334 15.303 1.00 95.31 109 ARG A O 1
ATOM 881 N N . GLU A 1 110 ? -14.578 9.917 13.356 1.00 96.06 110 GLU A N 1
ATOM 882 C CA . GLU A 1 110 ? -15.618 9.052 13.942 1.00 96.06 110 GLU A CA 1
ATOM 883 C C . GLU A 1 110 ? -15.044 7.807 14.628 1.00 96.06 110 GLU A C 1
ATOM 885 O O . GLU A 1 110 ? -15.665 7.244 15.524 1.00 96.06 110 GLU A O 1
ATOM 890 N N . ARG A 1 111 ? -13.833 7.402 14.237 1.00 96.00 111 ARG A N 1
ATOM 891 C CA . ARG A 1 111 ? -13.109 6.258 14.797 1.00 96.00 111 ARG A CA 1
ATOM 892 C C . ARG A 1 111 ? -12.007 6.682 15.760 1.00 96.00 111 ARG A C 1
ATOM 894 O O . ARG A 1 111 ? -11.105 5.897 16.030 1.00 96.00 111 ARG A O 1
ATOM 901 N N . GLU A 1 112 ? -12.051 7.906 16.292 1.00 94.62 112 GLU A N 1
ATOM 902 C CA . GLU A 1 112 ? -10.974 8.445 17.129 1.00 94.62 112 GLU A CA 1
ATOM 903 C C . GLU A 1 112 ? -10.727 7.654 18.425 1.00 94.62 112 GLU A C 1
ATOM 905 O O . GLU A 1 112 ? -9.606 7.621 18.932 1.00 94.62 112 GLU A O 1
ATOM 910 N N . SER A 1 113 ? -11.739 6.938 18.911 1.00 95.62 113 SER A N 1
ATOM 911 C CA . SER A 1 113 ? -11.628 6.024 20.050 1.00 95.62 113 SER A CA 1
ATOM 912 C C . SER A 1 113 ? -10.864 4.730 19.742 1.00 95.62 113 SER A C 1
ATOM 914 O O . SER A 1 113 ? -10.419 4.058 20.671 1.00 95.62 113 SER A O 1
ATOM 916 N N . LEU A 1 114 ? -10.701 4.366 18.465 1.00 97.00 114 LEU A N 1
ATOM 917 C CA . LEU A 1 114 ? -10.035 3.131 18.056 1.00 97.00 114 LEU A CA 1
ATOM 918 C C . LEU A 1 114 ? -8.519 3.323 17.913 1.00 97.0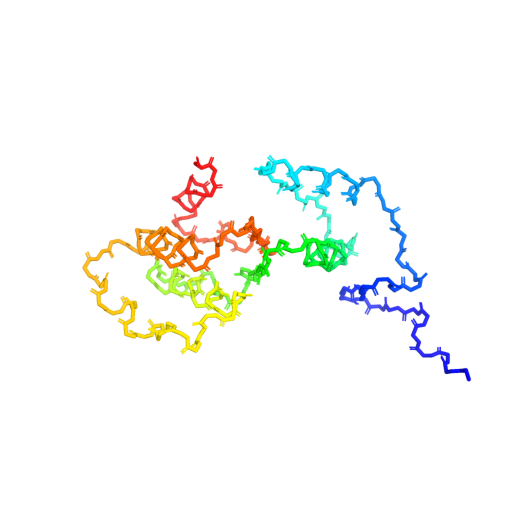0 114 LEU A C 1
ATOM 920 O O . LEU A 1 114 ? -8.071 4.391 17.466 1.00 97.00 114 LEU A O 1
ATOM 924 N N . PRO A 1 115 ? -7.714 2.280 18.191 1.00 96.81 115 PRO A N 1
ATOM 925 C CA . PRO A 1 115 ? -6.293 2.266 17.868 1.00 96.81 115 PRO A CA 1
ATOM 926 C C . PRO A 1 115 ? -6.040 2.580 16.380 1.00 96.81 115 PRO A C 1
ATOM 928 O O . PRO A 1 115 ? -6.757 2.064 15.522 1.00 96.81 115 PRO A O 1
ATOM 931 N N . PRO A 1 116 ? -5.004 3.366 16.028 1.00 96.38 116 PRO A N 1
ATOM 932 C CA . PRO A 1 116 ? -4.746 3.760 14.638 1.00 96.38 116 PRO A CA 1
ATOM 933 C C . PRO A 1 116 ? -4.610 2.592 13.651 1.00 96.38 116 PRO A C 1
ATOM 935 O O . PRO A 1 116 ? -5.127 2.668 12.538 1.00 96.38 116 PRO A O 1
ATOM 938 N N . LEU A 1 117 ? -3.970 1.494 14.070 1.00 96.19 117 LEU A N 1
ATOM 939 C CA . LEU A 1 117 ? -3.857 0.284 13.253 1.00 96.19 117 LEU A CA 1
ATOM 940 C C . LEU A 1 117 ? -5.221 -0.380 13.015 1.00 96.19 117 LEU A C 1
ATOM 942 O O . LEU A 1 117 ? -5.481 -0.862 11.917 1.00 96.19 117 LEU A O 1
ATOM 946 N N . GLN A 1 118 ? -6.104 -0.375 14.018 1.00 97.00 118 GLN A N 1
ATOM 947 C CA . GLN A 1 118 ? -7.459 -0.901 13.860 1.00 97.00 118 GLN A CA 1
ATOM 948 C C . GLN A 1 118 ? -8.240 -0.077 12.837 1.00 97.00 118 GLN A C 1
ATOM 950 O O . GLN A 1 118 ? -8.874 -0.651 11.969 1.00 97.00 118 GLN A O 1
ATOM 955 N N . ARG A 1 119 ? -8.097 1.253 12.835 1.00 97.31 119 ARG A N 1
ATOM 956 C CA . ARG A 1 119 ? -8.702 2.083 11.782 1.00 97.31 119 ARG A CA 1
ATOM 957 C C . ARG A 1 119 ? -8.179 1.700 10.399 1.00 97.31 119 ARG A C 1
ATOM 959 O O . ARG A 1 119 ? -8.949 1.609 9.461 1.00 97.31 119 ARG A O 1
ATOM 966 N N . LEU A 1 120 ? -6.880 1.450 10.235 1.00 97.31 120 LEU A N 1
ATOM 967 C CA . LEU A 1 120 ? -6.383 0.975 8.940 1.00 97.31 120 LEU A CA 1
ATOM 968 C C . LEU A 1 120 ? -7.044 -0.354 8.534 1.00 97.31 120 LEU A C 1
ATOM 970 O O . LEU A 1 120 ? -7.442 -0.490 7.380 1.00 97.31 120 LEU A O 1
ATOM 974 N N . ARG A 1 121 ? -7.193 -1.301 9.468 1.00 96.88 121 ARG A N 1
ATOM 975 C CA . ARG A 1 121 ? -7.894 -2.569 9.223 1.00 96.88 121 ARG A CA 1
ATOM 976 C C . ARG A 1 121 ? -9.343 -2.344 8.793 1.00 96.88 121 ARG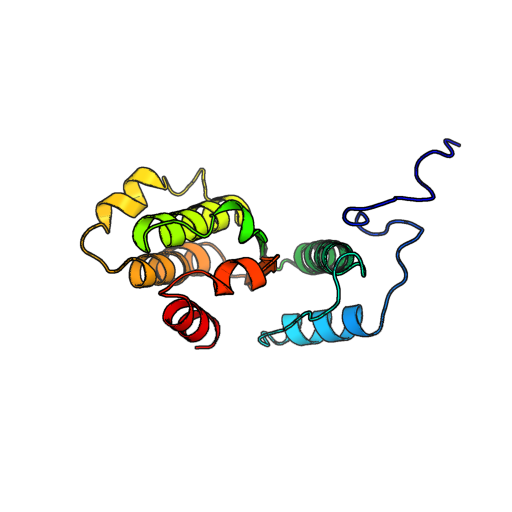 A C 1
ATOM 978 O O . ARG A 1 121 ? -9.713 -2.817 7.725 1.00 96.88 121 ARG A O 1
ATOM 985 N N . ASP A 1 122 ? -10.102 -1.561 9.554 1.00 97.12 122 ASP A N 1
ATOM 986 C CA . ASP A 1 122 ? -11.511 -1.266 9.271 1.00 97.12 122 ASP A CA 1
ATOM 987 C C . ASP A 1 122 ? -11.678 -0.603 7.891 1.00 97.12 122 ASP A C 1
ATOM 989 O O . ASP A 1 122 ? -12.636 -0.874 7.178 1.00 97.12 122 ASP A O 1
ATOM 993 N N . LEU A 1 123 ? -10.731 0.241 7.452 1.00 97.12 123 LEU A N 1
ATOM 994 C CA . LEU A 1 123 ? -10.763 0.781 6.088 1.00 97.12 123 LEU A CA 1
ATOM 995 C C . LEU A 1 123 ? -10.649 -0.334 5.039 1.00 97.12 123 LEU A C 1
ATOM 997 O O . LEU A 1 123 ? -11.346 -0.310 4.027 1.00 97.12 123 LEU A O 1
ATOM 1001 N N . ILE A 1 124 ? -9.727 -1.274 5.231 1.00 95.94 124 ILE A N 1
ATOM 1002 C CA . ILE A 1 124 ? -9.528 -2.355 4.266 1.00 95.94 124 ILE A CA 1
ATOM 1003 C C . ILE A 1 124 ? -10.766 -3.256 4.241 1.00 95.94 124 ILE A C 1
ATOM 1005 O O . ILE A 1 124 ? -11.300 -3.505 3.164 1.00 95.94 124 ILE A O 1
ATOM 1009 N N . GLU A 1 125 ? -11.241 -3.688 5.406 1.00 95.69 125 GLU A N 1
ATOM 1010 C CA . GLU A 1 125 ? -12.347 -4.640 5.533 1.00 95.69 125 GLU A CA 1
ATOM 1011 C C . GLU A 1 125 ? -13.697 -4.018 5.161 1.00 95.69 125 GLU A C 1
ATOM 1013 O O . GLU A 1 125 ? -14.372 -4.515 4.262 1.00 95.69 125 GLU A O 1
ATOM 1018 N N . ASP A 1 126 ? -14.066 -2.896 5.779 1.00 95.56 126 ASP A N 1
ATOM 1019 C CA . ASP A 1 126 ? -15.415 -2.343 5.639 1.00 95.56 126 ASP A CA 1
ATOM 1020 C C . ASP A 1 126 ? -15.581 -1.493 4.379 1.00 95.56 126 ASP A C 1
ATOM 1022 O O . ASP A 1 126 ? -16.701 -1.330 3.891 1.00 95.56 126 ASP A O 1
ATOM 1026 N N . VAL A 1 127 ? -14.489 -0.925 3.853 1.00 95.88 127 VAL A N 1
ATOM 1027 C CA . VAL A 1 127 ? -14.541 -0.013 2.701 1.00 95.88 127 VAL A CA 1
ATOM 1028 C C . VAL A 1 127 ? -13.957 -0.658 1.454 1.00 95.88 127 VAL A C 1
ATOM 1030 O O . VAL A 1 127 ? -14.668 -0.797 0.464 1.00 95.88 127 VAL A O 1
ATOM 1033 N N . LEU A 1 128 ? -12.673 -1.036 1.458 1.00 96.06 128 LEU A N 1
ATOM 1034 C CA . LEU A 1 128 ? -12.023 -1.503 0.228 1.00 96.06 128 LEU A CA 1
ATOM 1035 C C . LEU A 1 128 ? -12.597 -2.835 -0.260 1.00 96.06 128 LEU A C 1
ATOM 1037 O O . LEU A 1 128 ? -12.919 -2.946 -1.441 1.00 96.06 128 LEU A O 1
ATOM 1041 N N . LEU A 1 129 ? -12.729 -3.820 0.629 1.00 95.00 129 LEU A N 1
ATOM 1042 C CA . LEU A 1 129 ? -13.240 -5.147 0.277 1.00 95.00 129 LEU A CA 1
ATOM 1043 C C . LEU A 1 129 ? -14.758 -5.160 0.039 1.00 95.00 129 LEU A C 1
ATOM 1045 O O . LEU A 1 129 ? -15.250 -6.031 -0.672 1.00 95.00 129 LEU A O 1
ATOM 1049 N N . THR A 1 130 ? -15.495 -4.186 0.578 1.00 95.50 130 THR A N 1
ATOM 1050 C CA . THR A 1 130 ? -16.930 -4.019 0.294 1.00 95.50 130 THR A CA 1
ATOM 1051 C C . THR A 1 130 ? -17.176 -3.341 -1.055 1.00 95.50 130 THR A C 1
ATOM 1053 O O . THR A 1 130 ? -18.103 -3.711 -1.772 1.00 95.50 130 THR A O 1
ATOM 1056 N N . GLU A 1 131 ? -16.364 -2.343 -1.412 1.00 95.12 131 GLU A N 1
ATOM 1057 C CA . GLU A 1 131 ? -16.514 -1.593 -2.665 1.00 95.12 131 GLU A CA 1
ATOM 1058 C C . GLU A 1 131 ? -16.074 -2.408 -3.889 1.00 95.12 131 GLU A C 1
ATOM 1060 O O . GLU A 1 131 ? -16.653 -2.287 -4.970 1.00 95.12 131 GLU A O 1
ATOM 1065 N N . TYR A 1 132 ? -15.034 -3.230 -3.735 1.00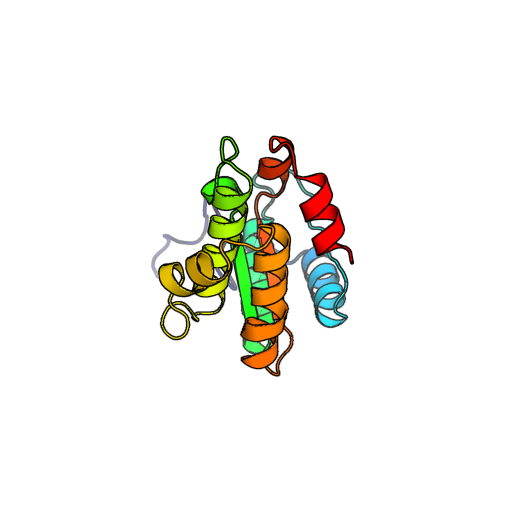 94.19 132 TYR A N 1
ATOM 1066 C CA . TYR A 1 132 ? -14.421 -3.958 -4.839 1.00 94.19 132 TYR A CA 1
ATOM 1067 C C . TYR A 1 132 ? -14.591 -5.463 -4.687 1.00 94.19 132 TYR A C 1
ATOM 1069 O O . TYR A 1 132 ? -14.045 -6.081 -3.780 1.00 94.19 132 TYR A O 1
ATOM 1077 N N . SER A 1 133 ? -15.290 -6.058 -5.653 1.00 92.88 133 SER A N 1
ATOM 1078 C CA . SER A 1 133 ? -15.402 -7.516 -5.785 1.00 92.88 133 SER A CA 1
ATOM 1079 C C . SER A 1 133 ? -14.162 -8.160 -6.419 1.00 92.88 133 SER A C 1
ATOM 1081 O O . SER A 1 133 ? -13.955 -9.366 -6.308 1.00 92.88 133 SER A O 1
ATOM 1083 N N . GLU A 1 134 ? -13.355 -7.368 -7.128 1.00 93.12 134 GLU A N 1
ATOM 1084 C CA . GLU A 1 134 ? -12.140 -7.814 -7.801 1.00 93.12 134 GLU A CA 1
ATOM 1085 C C . GLU A 1 134 ? -10.941 -7.865 -6.845 1.00 93.12 134 GLU A C 1
ATOM 1087 O O . GLU A 1 134 ? -10.871 -7.138 -5.855 1.00 93.12 134 GLU A O 1
ATOM 1092 N N . ASN A 1 135 ? -9.926 -8.659 -7.201 1.00 92.88 135 ASN A N 1
ATOM 1093 C CA . ASN A 1 135 ? -8.679 -8.704 -6.443 1.00 92.88 135 ASN A CA 1
ATOM 1094 C C . ASN A 1 135 ? -8.028 -7.313 -6.346 1.00 92.88 135 ASN A C 1
ATOM 1096 O O . ASN A 1 135 ? -7.944 -6.558 -7.326 1.00 92.88 135 ASN A O 1
ATOM 1100 N N . LEU A 1 136 ? -7.512 -7.013 -5.155 1.00 95.56 136 LEU A N 1
ATOM 1101 C CA . LEU A 1 136 ? -6.813 -5.777 -4.832 1.00 95.56 136 LEU A CA 1
ATOM 1102 C C . LEU A 1 136 ? -5.312 -6.041 -4.697 1.00 95.56 136 LEU A C 1
ATOM 1104 O O . LEU A 1 136 ? -4.898 -7.011 -4.071 1.00 95.56 136 LEU A O 1
ATOM 1108 N N . VAL A 1 137 ? -4.486 -5.142 -5.231 1.00 96.69 137 VAL A N 1
ATOM 1109 C CA . VAL A 1 137 ? -3.031 -5.160 -5.021 1.00 96.69 137 VAL A CA 1
ATOM 1110 C C . VAL A 1 137 ? -2.559 -3.793 -4.538 1.00 96.69 137 VAL A C 1
ATOM 1112 O O . VAL A 1 137 ? -2.761 -2.774 -5.203 1.00 96.69 137 VAL A O 1
ATOM 1115 N N . ILE A 1 138 ? -1.888 -3.765 -3.389 1.00 96.44 138 ILE A N 1
ATOM 1116 C CA . ILE A 1 138 ? -1.319 -2.547 -2.805 1.00 96.44 138 ILE A CA 1
ATOM 1117 C C . ILE A 1 138 ? 0.203 -2.626 -2.906 1.00 96.44 138 ILE A C 1
ATOM 1119 O O . ILE A 1 138 ? 0.840 -3.486 -2.307 1.00 96.44 138 ILE A O 1
ATOM 1123 N N . PHE A 1 139 ? 0.795 -1.707 -3.664 1.00 95.75 139 PHE A N 1
ATOM 1124 C CA . PHE A 1 139 ? 2.244 -1.565 -3.763 1.00 95.75 139 PHE A CA 1
ATOM 1125 C C . PHE A 1 139 ? 2.743 -0.596 -2.689 1.00 95.75 139 PHE A C 1
ATOM 1127 O O . PHE A 1 139 ? 2.380 0.580 -2.708 1.00 95.75 139 PHE A O 1
ATOM 1134 N N . LEU A 1 140 ? 3.603 -1.075 -1.792 1.00 94.06 140 LEU A N 1
ATOM 1135 C CA . LEU A 1 140 ? 4.300 -0.248 -0.804 1.00 94.06 140 LEU A CA 1
ATOM 1136 C C . LEU A 1 140 ? 5.695 0.103 -1.345 1.00 94.06 140 LEU A C 1
ATOM 1138 O O . LEU A 1 140 ? 6.576 -0.755 -1.397 1.00 94.06 140 LEU A O 1
ATOM 1142 N N . ASP A 1 141 ? 5.878 1.341 -1.803 1.00 90.88 141 ASP A N 1
ATOM 1143 C CA . ASP A 1 141 ? 7.137 1.844 -2.369 1.00 90.88 141 ASP A CA 1
ATOM 1144 C C . ASP A 1 141 ? 7.995 2.510 -1.280 1.00 90.88 141 ASP A C 1
ATOM 1146 O O . ASP A 1 141 ? 7.458 3.075 -0.324 1.00 90.88 141 ASP A O 1
ATOM 1150 N N . GLU A 1 142 ? 9.323 2.439 -1.427 1.00 88.81 142 GLU A N 1
ATOM 1151 C CA . GLU A 1 142 ? 10.305 2.990 -0.467 1.00 88.81 142 GLU A CA 1
ATOM 1152 C C . GLU A 1 142 ? 10.027 2.575 0.999 1.00 88.81 142 GLU A C 1
ATOM 1154 O O . GLU A 1 142 ? 10.094 3.372 1.938 1.00 88.81 142 GLU A O 1
ATOM 1159 N N . ILE A 1 143 ? 9.691 1.293 1.204 1.00 88.62 143 ILE A N 1
ATOM 1160 C CA . ILE A 1 143 ? 9.343 0.731 2.520 1.00 88.62 143 ILE A CA 1
ATOM 1161 C C . ILE A 1 143 ? 10.487 0.830 3.545 1.00 88.62 143 ILE A C 1
ATOM 1163 O O . ILE A 1 143 ? 10.251 0.768 4.746 1.00 88.62 143 ILE A O 1
ATOM 1167 N N . ASP A 1 144 ? 11.730 1.035 3.108 1.00 87.00 144 ASP A N 1
ATOM 1168 C CA . ASP A 1 144 ? 12.870 1.310 3.984 1.00 87.00 144 ASP A CA 1
ATOM 1169 C C . ASP A 1 144 ? 12.698 2.602 4.798 1.00 87.00 144 ASP A C 1
ATOM 1171 O O . ASP A 1 144 ? 13.260 2.712 5.893 1.00 87.00 144 ASP A O 1
ATOM 1175 N N . SER A 1 145 ? 11.874 3.550 4.335 1.00 87.56 145 SER A N 1
ATOM 1176 C CA . SER A 1 145 ? 11.561 4.774 5.083 1.00 87.56 145 SER A CA 1
ATOM 1177 C C . SER A 1 145 ? 10.927 4.482 6.448 1.00 87.56 145 SER A C 1
ATOM 1179 O O . SER A 1 145 ? 11.158 5.220 7.413 1.00 87.56 145 SER A O 1
ATOM 1181 N N . ILE A 1 146 ? 10.196 3.367 6.559 1.00 89.44 146 ILE A N 1
ATOM 1182 C CA . ILE A 1 146 ? 9.468 2.990 7.770 1.00 89.44 146 ILE A CA 1
ATOM 1183 C C . ILE A 1 146 ? 10.392 2.382 8.825 1.00 89.44 146 ILE A C 1
ATOM 1185 O O . ILE A 1 146 ? 10.022 2.291 9.986 1.00 89.44 146 ILE A O 1
ATOM 1189 N N . LEU A 1 147 ? 11.634 2.016 8.491 1.00 88.06 147 LEU A N 1
ATOM 1190 C CA . LEU A 1 147 ? 12.559 1.426 9.468 1.00 88.06 147 LEU A CA 1
ATOM 1191 C C . LEU A 1 147 ? 12.879 2.361 10.646 1.00 88.06 147 LEU A C 1
ATOM 1193 O O . LEU A 1 147 ? 13.337 1.883 11.689 1.00 88.06 147 LEU A O 1
ATOM 1197 N N . LYS A 1 148 ? 12.627 3.664 10.470 1.00 85.75 148 LYS A N 1
ATOM 1198 C CA . LYS A 1 148 ? 12.864 4.739 11.439 1.00 85.75 148 LYS A CA 1
ATOM 1199 C C . LYS A 1 148 ? 11.688 5.002 12.389 1.00 85.75 148 LYS A C 1
ATOM 1201 O O . LYS A 1 148 ? 11.875 5.740 13.353 1.00 85.75 148 LYS A O 1
ATOM 1206 N N . ILE A 1 149 ? 10.501 4.444 12.133 1.00 89.88 149 ILE A N 1
ATOM 1207 C CA . ILE A 1 149 ? 9.326 4.650 12.997 1.00 89.88 149 ILE A CA 1
ATOM 1208 C C . ILE A 1 149 ? 9.314 3.618 14.133 1.00 89.88 149 ILE A C 1
ATOM 1210 O O . ILE A 1 149 ? 9.723 2.470 13.952 1.00 89.88 149 ILE A O 1
ATOM 1214 N N . GLN A 1 150 ? 8.840 4.026 15.311 1.00 90.44 150 GLN A N 1
ATOM 1215 C CA . GLN A 1 150 ? 8.890 3.202 16.529 1.00 90.44 150 GLN A CA 1
ATOM 1216 C C . GLN A 1 150 ? 7.890 2.034 16.521 1.00 90.44 150 GLN A C 1
ATOM 1218 O O . GLN A 1 150 ? 8.139 1.006 17.130 1.00 90.44 150 GLN A O 1
ATOM 1223 N N . PHE A 1 151 ? 6.776 2.173 15.802 1.00 91.62 151 PHE A N 1
ATOM 1224 C CA . PHE A 1 151 ? 5.664 1.211 15.751 1.00 91.62 151 PHE A CA 1
ATOM 1225 C C . PHE A 1 151 ? 5.663 0.369 14.461 1.00 91.62 151 PHE A C 1
ATOM 1227 O O . PHE A 1 151 ? 4.630 -0.141 14.031 1.00 91.62 151 PHE A O 1
ATOM 1234 N N . LYS A 1 152 ? 6.818 0.251 13.792 1.00 92.88 152 LYS A N 1
ATOM 1235 C CA . LYS A 1 152 ? 6.945 -0.469 12.512 1.00 92.88 152 LYS A CA 1
ATOM 1236 C C . LYS A 1 152 ? 6.581 -1.948 12.611 1.00 92.88 152 LYS A C 1
ATOM 1238 O O . LYS A 1 152 ? 6.078 -2.503 11.641 1.00 92.88 152 LYS A O 1
ATOM 1243 N N . ASP A 1 153 ? 6.849 -2.573 13.756 1.00 93.62 153 ASP A N 1
ATOM 1244 C CA . ASP A 1 153 ? 6.661 -4.012 13.934 1.00 93.62 153 ASP A CA 1
ATOM 1245 C C . ASP A 1 153 ? 5.174 -4.377 13.887 1.00 93.62 153 ASP A C 1
ATOM 1247 O O . ASP A 1 153 ? 4.813 -5.345 13.222 1.00 93.62 153 ASP A O 1
ATOM 1251 N N . ASP A 1 154 ? 4.305 -3.537 14.458 1.00 93.75 154 ASP A N 1
ATOM 1252 C CA . ASP A 1 154 ? 2.849 -3.698 14.381 1.00 93.75 154 ASP A CA 1
ATOM 1253 C C . ASP A 1 154 ? 2.350 -3.622 12.930 1.00 93.75 154 ASP A C 1
ATOM 1255 O O . ASP A 1 154 ? 1.521 -4.425 12.501 1.00 93.75 154 ASP A O 1
ATOM 1259 N N . PHE A 1 155 ? 2.894 -2.688 12.142 1.00 93.44 155 PHE A N 1
ATOM 1260 C CA . PHE A 1 155 ? 2.558 -2.566 10.723 1.00 93.44 155 PHE A CA 1
ATOM 1261 C C . PHE A 1 155 ? 3.063 -3.765 9.911 1.00 93.44 155 PHE A C 1
ATOM 1263 O O . PHE A 1 155 ? 2.330 -4.307 9.085 1.00 93.44 155 PHE A O 1
ATOM 1270 N N . PHE A 1 156 ? 4.298 -4.217 10.149 1.00 92.44 156 PHE A N 1
ATOM 1271 C CA . PHE A 1 156 ? 4.843 -5.393 9.471 1.00 92.44 156 PHE A CA 1
ATOM 1272 C C . PHE A 1 156 ? 4.098 -6.678 9.836 1.00 92.44 156 PHE A C 1
ATOM 1274 O O . PHE A 1 156 ? 3.942 -7.542 8.975 1.00 92.44 156 PHE A O 1
ATOM 1281 N N . ALA A 1 157 ? 3.646 -6.813 11.083 1.00 93.62 157 ALA A N 1
ATOM 1282 C CA . ALA A 1 157 ? 2.800 -7.922 11.501 1.00 93.62 157 ALA A CA 1
ATOM 1283 C C . ALA A 1 157 ? 1.446 -7.873 10.783 1.00 93.62 157 ALA A C 1
ATOM 1285 O O . ALA A 1 157 ? 1.001 -8.888 10.260 1.00 93.62 157 ALA A O 1
ATOM 1286 N N . PHE A 1 158 ? 0.836 -6.688 10.686 1.00 94.06 158 PHE A N 1
ATOM 1287 C CA . PHE A 1 158 ? -0.441 -6.496 10.005 1.00 94.06 158 PHE A CA 1
ATOM 1288 C C . PHE A 1 158 ? -0.405 -6.882 8.523 1.00 94.06 158 PHE A C 1
ATOM 1290 O O . PHE A 1 158 ? -1.289 -7.594 8.073 1.00 94.06 158 PHE A O 1
ATOM 1297 N N . ILE A 1 159 ? 0.615 -6.462 7.768 1.00 91.12 159 ILE A N 1
ATOM 1298 C CA . ILE A 1 159 ? 0.678 -6.753 6.322 1.00 91.12 159 ILE A CA 1
ATOM 1299 C C . ILE A 1 159 ? 1.069 -8.203 5.989 1.00 91.12 159 ILE A C 1
ATOM 1301 O O . ILE A 1 159 ? 1.049 -8.574 4.819 1.00 91.12 159 ILE A O 1
ATOM 1305 N N . ARG A 1 160 ? 1.502 -8.991 6.982 1.00 88.75 160 ARG A N 1
ATOM 1306 C CA . ARG A 1 160 ? 1.895 -10.403 6.817 1.00 88.75 160 ARG A CA 1
ATOM 1307 C C . ARG A 1 160 ? 0.835 -11.392 7.310 1.00 88.75 1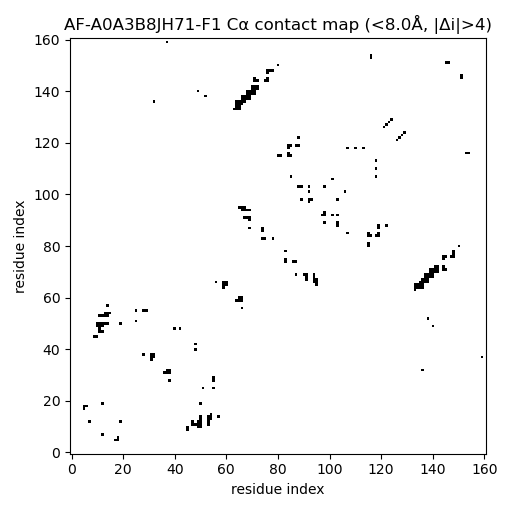60 ARG A C 1
ATOM 1309 O O . ARG A 1 160 ? 1.019 -12.585 7.076 1.00 88.75 160 ARG A O 1
ATOM 1316 N N . ALA A 1 161 ? -0.164 -10.913 8.050 1.00 81.69 161 ALA A N 1
ATOM 1317 C CA . ALA A 1 161 ? -1.278 -11.712 8.556 1.00 81.69 161 ALA A CA 1
ATOM 1318 C C . ALA A 1 161 ? -2.257 -12.040 7.424 1.00 81.69 161 ALA A C 1
ATOM 1320 O O . ALA A 1 161 ? -2.757 -13.185 7.427 1.00 81.69 161 ALA A O 1
#